Protein AF-A0A1Z9ATT9-F1 (afdb_monomer_lite)

Secondary structure (DSSP, 8-state):
--TTS-EEEETTEEEEHHHHHHHHHHHHHHHHHHHHHHHHHHHHHHHHHHHHHHHHHHHHHHHHHHHHHHHHHHHHHHHHHHHHHHHHHHHHHHHHHHHHHHHHHHHHHHHHHHHHHHHHHHHHHHHHHHHHHHHHHHHHHHHHHHHHHHHHHHHHHHHHHHHHHHHHHHT-TT---

Radius of gyration: 71.5 Å; chains: 1; bounding box: 122×56×198 Å

Foldseek 3Di:
DDQQPDWDDDPRDTDRSVVVVVCVVVVVVVVVCVVVVVVVVVVVVVVVVVVVVVVVVVVVVVVVVVVVVVVVVVVVVVVVVVVVVVVVVCVVVVVVVVVVVVVVVVVVVVVVVVVVVVVVVVVVVVVVVVVVVVVVVVVVVVVVVVVVVVVVVVVVVVVVVVVVVVVVQVPPPVHDD

Sequence (177 aa):
MALEDVEVNVGGTSIKGVWIAIVLTFGSTIGGGIWAASQFFAQLTEQSEAVIAATAQAEALATRFDDLRDINAQRLQAMDVKLSNMEQAMTAADVENLQGKLAELGANLVSIMDAQQELLDIRDRI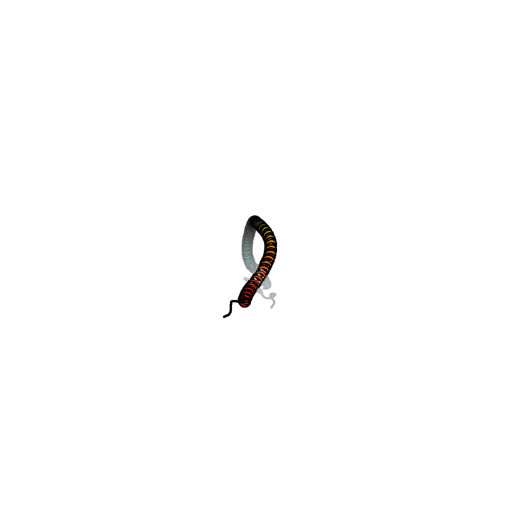ALVEKTSSETELRVSGKLDSLNTLDDRFKRFERDMDDLWMAIDATNPLGGN

Structure (mmCIF, N/CA/C/O backbone):
data_AF-A0A1Z9ATT9-F1
#
_entry.id   AF-A0A1Z9ATT9-F1
#
loop_
_atom_site.group_PDB
_atom_site.id
_atom_site.type_symbol
_atom_site.label_atom_id
_atom_site.label_alt_id
_atom_site.label_comp_id
_atom_site.label_asym_id
_atom_site.label_entity_id
_atom_site.label_seq_id
_atom_site.pdbx_PDB_ins_code
_atom_site.Cartn_x
_atom_site.Cartn_y
_atom_site.Cartn_z
_atom_site.occupancy
_atom_site.B_iso_or_equiv
_atom_site.auth_seq_id
_atom_site.auth_comp_id
_atom_site.auth_asym_id
_atom_site.auth_atom_id
_atom_site.pdbx_PDB_model_num
ATOM 1 N N . MET A 1 1 ? -36.364 -48.434 103.621 1.00 50.47 1 MET A N 1
ATOM 2 C CA . MET A 1 1 ? -37.059 -47.555 104.583 1.00 50.47 1 MET A CA 1
ATOM 3 C C . MET A 1 1 ? -37.937 -46.625 103.773 1.00 50.47 1 MET A C 1
ATOM 5 O O . MET A 1 1 ? -37.405 -45.857 102.981 1.00 50.47 1 MET A O 1
ATOM 9 N N . ALA A 1 2 ? -39.254 -46.805 103.840 1.00 53.38 2 ALA A N 1
ATOM 10 C CA . ALA A 1 2 ? -40.191 -45.967 103.103 1.00 53.38 2 ALA A CA 1
ATOM 11 C C . ALA A 1 2 ? -40.294 -44.593 103.786 1.00 53.38 2 ALA A C 1
ATOM 13 O O . ALA A 1 2 ? -40.288 -44.514 105.011 1.00 53.38 2 ALA A O 1
ATOM 14 N N . LEU A 1 3 ? -40.407 -43.523 102.995 1.00 52.03 3 LEU A N 1
ATOM 15 C CA . LEU A 1 3 ? -40.591 -42.128 103.444 1.00 52.03 3 LEU A CA 1
ATOM 16 C C . LEU A 1 3 ? -41.851 -41.907 104.306 1.00 52.03 3 LEU A C 1
ATOM 18 O O . LEU A 1 3 ? -42.055 -40.816 104.836 1.00 52.03 3 LEU A O 1
ATOM 22 N N . GLU A 1 4 ? -42.698 -42.929 104.421 1.00 57.88 4 GLU A N 1
ATOM 23 C CA . GLU A 1 4 ? -43.928 -42.933 105.207 1.00 57.88 4 GLU A CA 1
ATOM 24 C C . GLU A 1 4 ? -43.679 -42.944 106.724 1.00 57.88 4 GLU A C 1
ATOM 26 O O . GLU A 1 4 ? -44.481 -42.376 107.458 1.00 57.88 4 GLU A O 1
ATOM 31 N N . ASP A 1 5 ? -42.548 -43.500 107.175 1.00 56.88 5 ASP A N 1
ATOM 32 C CA . ASP A 1 5 ? -42.247 -43.716 108.604 1.00 56.88 5 ASP A CA 1
ATOM 33 C C . ASP A 1 5 ? -41.275 -42.674 109.197 1.00 56.88 5 ASP A C 1
ATOM 35 O O . ASP A 1 5 ? -40.866 -42.748 110.353 1.00 56.88 5 ASP A O 1
ATOM 39 N N . VAL A 1 6 ? -40.868 -41.684 108.395 1.00 65.19 6 VAL A N 1
ATOM 40 C CA . VAL A 1 6 ? -40.023 -40.574 108.854 1.00 65.19 6 VAL A CA 1
ATOM 41 C C . VAL A 1 6 ? -40.938 -39.478 109.392 1.00 65.19 6 VAL A C 1
ATOM 43 O O . VAL A 1 6 ? -41.440 -38.660 108.630 1.00 65.19 6 VAL A O 1
ATOM 46 N N . GLU A 1 7 ? -41.188 -39.461 110.697 1.00 61.44 7 GLU A N 1
ATOM 47 C CA . GLU A 1 7 ? -41.921 -38.382 111.369 1.00 61.44 7 GLU A CA 1
ATOM 48 C C . GLU A 1 7 ? -40.932 -37.375 111.968 1.00 61.44 7 GLU A C 1
ATOM 50 O O . GLU A 1 7 ? -40.090 -37.725 112.796 1.00 61.44 7 GLU A O 1
ATOM 55 N N . VAL A 1 8 ? -41.015 -36.111 111.549 1.00 64.94 8 VAL A N 1
ATOM 56 C CA . VAL A 1 8 ? -40.193 -35.029 112.108 1.00 64.94 8 VAL A CA 1
ATOM 57 C C . VAL A 1 8 ? -41.093 -34.162 112.981 1.00 64.94 8 VAL A C 1
ATOM 59 O O . VAL A 1 8 ? -42.074 -33.592 112.505 1.00 64.94 8 VAL A O 1
ATOM 62 N N . ASN A 1 9 ? -40.784 -34.086 114.276 1.00 61.06 9 ASN A N 1
ATOM 63 C CA . ASN A 1 9 ? -41.532 -33.275 115.234 1.00 61.06 9 ASN A CA 1
ATOM 64 C C . ASN A 1 9 ? -40.863 -31.906 115.375 1.00 61.06 9 ASN A C 1
ATOM 66 O O . ASN A 1 9 ? -39.733 -31.808 115.856 1.00 61.06 9 ASN A O 1
ATOM 70 N N . VAL A 1 10 ? -41.557 -30.853 114.949 1.00 60.62 10 VAL A N 1
ATOM 71 C CA . VAL A 1 10 ? -41.089 -29.471 115.085 1.00 60.62 10 VAL A CA 1
ATOM 72 C C . VAL A 1 10 ? -42.139 -28.705 115.877 1.00 60.62 10 VAL A C 1
ATOM 74 O O . VAL A 1 10 ? -43.284 -28.571 115.447 1.00 60.62 10 VAL A O 1
ATOM 77 N N . GLY A 1 11 ? -41.761 -28.235 117.068 1.00 60.78 11 GLY A N 1
ATOM 78 C CA . GLY A 1 11 ? -42.608 -27.356 117.879 1.00 60.78 11 GLY A CA 1
ATOM 79 C C . GLY A 1 11 ? -43.932 -27.964 118.362 1.00 60.78 11 GLY A C 1
ATOM 80 O O . GLY A 1 11 ? -44.882 -27.217 118.562 1.00 60.78 11 GLY A O 1
ATOM 81 N N . GLY A 1 12 ? -44.017 -29.287 118.551 1.00 63.16 12 GLY A N 1
ATOM 82 C CA . GLY A 1 12 ? -45.214 -29.946 119.096 1.00 63.16 12 GLY A CA 1
ATOM 83 C C . GLY A 1 12 ? -46.214 -30.455 118.051 1.00 63.16 12 GLY A C 1
ATOM 84 O O . GLY A 1 12 ? -47.260 -30.978 118.426 1.00 63.16 12 GLY A O 1
ATOM 85 N N . THR A 1 13 ? -45.885 -30.365 116.762 1.00 59.03 13 THR A N 1
ATOM 86 C CA . THR A 1 13 ? -46.666 -30.939 115.652 1.00 59.03 13 THR A CA 1
ATOM 87 C C . THR A 1 13 ? -45.808 -31.943 114.882 1.00 59.03 13 THR A C 1
ATOM 89 O O . THR A 1 13 ? -44.716 -31.598 114.425 1.00 59.03 13 THR A O 1
ATOM 92 N N . SER A 1 14 ? -46.280 -33.188 114.745 1.00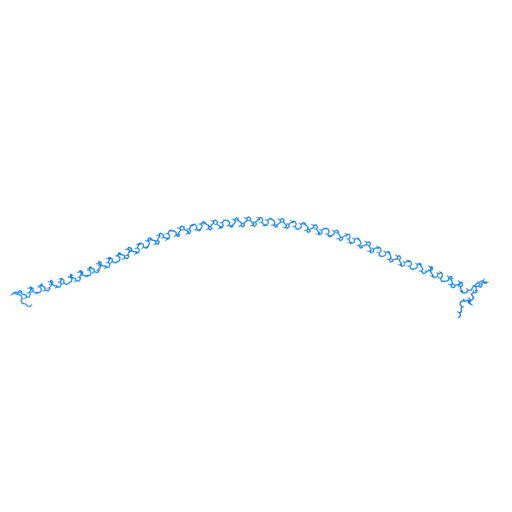 61.06 14 SER A N 1
ATOM 93 C CA . SER A 1 14 ? -45.590 -34.224 113.969 1.00 61.06 14 SER A CA 1
ATOM 94 C C . SER A 1 14 ? -45.950 -34.110 112.486 1.00 61.06 14 SER A C 1
ATOM 96 O O . SER A 1 14 ? -47.118 -34.156 112.099 1.00 61.06 14 SER A O 1
ATOM 98 N N . ILE A 1 15 ? -44.940 -33.906 111.638 1.00 69.00 15 ILE A N 1
ATOM 99 C CA . ILE A 1 15 ? -45.114 -33.796 110.187 1.00 69.00 15 ILE A CA 1
ATOM 100 C C . ILE A 1 15 ? -44.521 -35.051 109.548 1.00 69.00 15 ILE A C 1
ATOM 102 O O . ILE A 1 15 ? -43.346 -35.369 109.743 1.00 69.00 15 ILE A O 1
ATOM 106 N N . LYS A 1 16 ? -45.338 -35.766 108.764 1.00 78.12 16 LYS A N 1
ATOM 107 C CA . LYS A 1 16 ? -44.887 -36.947 108.015 1.00 78.12 16 LYS A CA 1
ATOM 108 C C . LYS A 1 16 ? -43.898 -36.538 106.918 1.00 78.12 16 LYS A C 1
ATOM 110 O O . LYS A 1 16 ? -44.143 -35.579 106.186 1.00 78.12 16 LYS A O 1
ATOM 115 N N . GLY A 1 17 ? -42.826 -37.302 106.743 1.00 70.62 17 GLY A N 1
ATOM 116 C CA . GLY A 1 17 ? -41.725 -37.030 105.813 1.00 70.62 17 GLY A CA 1
ATOM 117 C C . GLY A 1 17 ? -42.154 -36.921 104.350 1.00 70.62 17 GLY A C 1
ATOM 118 O O . GLY A 1 17 ? -41.554 -36.160 103.594 1.00 70.62 17 GLY A O 1
ATOM 119 N N . VAL A 1 18 ? -43.256 -37.577 103.971 1.00 73.19 18 VAL A N 1
ATOM 120 C CA . VAL A 1 18 ? -43.905 -37.419 102.658 1.00 73.19 18 VAL A CA 1
ATOM 121 C C . VAL A 1 18 ? -44.293 -35.959 102.384 1.00 73.19 18 VAL A C 1
ATOM 123 O O . VAL A 1 18 ? -44.073 -35.472 101.279 1.00 73.19 18 VAL A O 1
ATOM 126 N N . TRP A 1 19 ? -44.800 -35.223 103.378 1.00 69.25 19 TRP A N 1
ATOM 127 C CA . TRP A 1 19 ? -45.185 -33.817 103.205 1.00 69.25 19 TRP A CA 1
ATOM 128 C C . TRP A 1 19 ? -43.979 -32.898 103.025 1.00 69.25 19 TRP A C 1
ATOM 130 O O . TRP A 1 19 ? -44.007 -32.006 102.180 1.00 69.25 19 TRP A O 1
ATOM 140 N N . ILE A 1 20 ? -42.897 -33.145 103.764 1.00 71.06 20 ILE A N 1
ATOM 141 C CA . ILE A 1 20 ? -41.642 -32.401 103.608 1.00 71.06 20 ILE A CA 1
ATOM 142 C C . ILE A 1 20 ? -41.044 -32.683 102.233 1.00 71.06 20 ILE A C 1
ATOM 144 O O . ILE A 1 20 ? -40.638 -31.748 101.555 1.00 71.06 20 ILE A O 1
ATOM 148 N N . ALA A 1 21 ? -41.047 -33.942 101.787 1.00 66.88 21 ALA A N 1
ATOM 149 C CA . ALA A 1 21 ? -40.573 -34.310 100.460 1.00 66.88 21 ALA A CA 1
ATOM 150 C C . ALA A 1 21 ? -41.381 -33.600 99.370 1.00 66.88 21 ALA A C 1
ATOM 152 O O . ALA A 1 21 ? -40.789 -32.976 98.497 1.00 66.88 21 ALA A O 1
ATOM 153 N N . ILE A 1 22 ? -42.714 -33.604 99.451 1.00 67.94 22 ILE A N 1
ATOM 154 C CA . ILE A 1 22 ? -43.585 -32.892 98.506 1.00 67.94 22 ILE A CA 1
ATOM 155 C C . ILE A 1 22 ? -43.229 -31.401 98.465 1.00 67.94 22 ILE A C 1
ATOM 157 O O . ILE A 1 22 ? -42.929 -30.872 97.397 1.00 67.94 22 ILE A O 1
ATOM 161 N N . VAL A 1 23 ? -43.179 -30.731 99.618 1.00 72.44 23 VAL A N 1
ATOM 162 C CA . VAL A 1 23 ? -42.861 -29.296 99.696 1.00 72.44 23 VAL A CA 1
ATOM 163 C C . VAL A 1 23 ? -41.440 -28.998 99.225 1.00 72.44 23 VAL A C 1
ATOM 165 O O . VAL A 1 23 ? -41.228 -27.999 98.549 1.00 72.44 23 VAL A O 1
ATOM 168 N N . LEU A 1 24 ? -40.467 -29.858 99.517 1.00 70.94 24 LEU A N 1
ATOM 169 C CA . LEU A 1 24 ? -39.083 -29.695 99.077 1.00 70.94 24 LEU A CA 1
ATOM 170 C C . LEU A 1 24 ? -38.947 -29.921 97.564 1.00 70.94 24 LEU A C 1
ATOM 172 O O . LEU A 1 24 ? -38.184 -29.214 96.914 1.00 70.94 24 LEU A O 1
ATOM 176 N N . THR A 1 25 ? -39.717 -30.845 96.981 1.00 65.31 25 THR A N 1
ATOM 177 C CA . THR A 1 25 ? -39.751 -31.087 95.525 1.00 65.31 25 THR A CA 1
ATOM 178 C C . THR A 1 25 ? -40.416 -29.913 94.798 1.00 65.31 25 THR A C 1
ATOM 180 O O . THR A 1 25 ? -39.872 -29.390 93.827 1.00 65.31 25 THR A O 1
ATOM 183 N N . PHE A 1 26 ? -41.544 -29.409 95.310 1.00 60.16 26 PHE A N 1
ATOM 184 C CA . PHE A 1 26 ? -42.181 -28.198 94.778 1.00 60.16 26 PHE A CA 1
ATOM 185 C C . PHE A 1 26 ? -41.314 -26.945 94.989 1.00 60.16 26 PHE A C 1
ATOM 187 O O . PHE A 1 26 ? -41.147 -26.145 94.070 1.00 60.16 26 PHE A O 1
ATOM 194 N N . GLY A 1 27 ? -40.687 -26.801 96.156 1.00 61.78 27 GLY A N 1
ATOM 195 C CA . GLY A 1 27 ? -39.810 -25.680 96.498 1.00 61.78 27 GLY A CA 1
ATOM 196 C C . GLY A 1 27 ? -38.515 -25.655 95.685 1.00 61.78 27 GLY A C 1
ATOM 197 O O . GLY A 1 27 ? -38.092 -24.590 95.242 1.00 61.78 27 GLY A O 1
ATOM 198 N N . SER A 1 28 ? -37.915 -26.817 95.410 1.00 63.59 28 SER A N 1
ATOM 199 C CA . SER A 1 28 ? -36.735 -26.939 94.538 1.00 63.59 28 SER A CA 1
ATOM 200 C C . SER A 1 28 ? -37.058 -26.694 93.064 1.00 63.59 28 SER A C 1
ATOM 202 O O . SER A 1 28 ? -36.229 -26.127 92.357 1.00 63.59 28 SER A O 1
ATOM 204 N N . THR A 1 29 ? -38.274 -27.016 92.611 1.00 61.28 29 THR A N 1
ATOM 205 C CA . THR A 1 29 ? -38.734 -26.674 91.254 1.00 61.28 29 THR A CA 1
ATOM 206 C C . THR A 1 29 ? -38.891 -25.157 91.085 1.00 61.28 29 THR A C 1
ATOM 208 O O . THR A 1 29 ? -38.461 -24.598 90.077 1.00 61.28 29 THR A O 1
ATOM 211 N N . ILE A 1 30 ? -39.430 -24.464 92.097 1.00 56.22 30 ILE A N 1
ATOM 212 C CA . ILE A 1 30 ? -39.543 -22.994 92.104 1.00 56.22 30 ILE A CA 1
ATOM 213 C C . ILE A 1 30 ? -38.155 -22.338 92.216 1.00 56.22 30 ILE A C 1
ATOM 215 O O . ILE A 1 30 ? -37.866 -21.392 91.487 1.00 56.22 30 ILE A O 1
ATOM 219 N N . GLY A 1 31 ? -37.265 -22.869 93.063 1.00 56.25 31 GLY A N 1
ATOM 220 C CA . GLY A 1 31 ? -35.887 -22.380 93.201 1.00 56.25 31 GLY A CA 1
ATOM 221 C C . GLY A 1 31 ? -35.023 -22.595 91.950 1.00 56.25 31 GLY A C 1
ATOM 222 O O . GLY A 1 31 ? -34.245 -21.717 91.583 1.00 56.25 31 GLY A O 1
ATOM 223 N N . GLY A 1 32 ? -35.193 -23.723 91.253 1.00 54.59 32 GLY A N 1
ATOM 224 C CA . GLY A 1 32 ? -34.497 -24.033 89.998 1.00 54.59 32 GLY A CA 1
ATOM 225 C C . GLY A 1 32 ? -35.007 -23.233 88.795 1.00 54.59 32 GLY A C 1
ATOM 226 O O . GLY A 1 32 ? -34.223 -22.885 87.912 1.00 54.59 32 GLY A O 1
ATOM 227 N N . GLY A 1 33 ? -36.296 -22.871 88.783 1.00 55.56 33 GLY A N 1
ATOM 228 C CA . GLY A 1 33 ? -36.907 -22.061 87.726 1.00 55.56 33 GLY A CA 1
ATOM 229 C C . GLY A 1 33 ? -36.343 -20.641 87.624 1.00 55.56 33 GLY A C 1
ATOM 230 O O . GLY A 1 33 ? -36.231 -20.119 86.521 1.00 55.56 33 GLY A O 1
ATOM 231 N N . ILE A 1 34 ? -35.917 -20.034 88.740 1.00 54.53 34 ILE A N 1
ATOM 232 C CA . ILE A 1 34 ? -35.364 -18.666 88.762 1.00 54.53 34 ILE A CA 1
ATOM 233 C C . ILE A 1 34 ? -33.960 -18.619 88.131 1.00 54.53 34 ILE A C 1
ATOM 235 O O . ILE A 1 34 ? -33.660 -17.695 87.378 1.00 54.53 34 ILE A O 1
ATOM 239 N N . TRP A 1 35 ? -33.121 -19.633 88.376 1.00 55.84 35 TRP A N 1
ATOM 240 C CA . TRP A 1 35 ? -31.763 -19.708 87.815 1.00 55.84 35 TRP A CA 1
ATOM 241 C C . TRP A 1 35 ? -31.751 -20.156 86.345 1.00 55.84 35 TRP A C 1
ATOM 243 O O . TRP A 1 35 ? -31.031 -19.596 85.519 1.00 55.84 35 TRP A O 1
ATOM 253 N N . ALA A 1 36 ? -32.599 -21.125 85.986 1.00 59.78 36 ALA A N 1
ATOM 254 C CA . ALA A 1 36 ? -32.757 -21.542 84.595 1.00 59.78 36 ALA A CA 1
ATOM 255 C C . ALA A 1 36 ? -33.361 -20.422 83.732 1.00 59.78 36 ALA A C 1
ATOM 257 O O . ALA A 1 36 ? -32.914 -20.208 82.606 1.00 59.78 36 ALA A O 1
ATOM 258 N N . ALA A 1 37 ? -34.319 -19.657 84.270 1.00 56.50 37 ALA A N 1
ATOM 259 C CA . ALA A 1 37 ? -34.855 -18.485 83.590 1.00 56.50 37 ALA A CA 1
ATOM 260 C C . ALA A 1 37 ? -33.785 -17.400 83.406 1.00 56.50 37 ALA A C 1
ATOM 262 O O . ALA A 1 37 ? -33.658 -16.878 82.303 1.00 56.50 37 ALA A O 1
ATOM 263 N N . SER A 1 38 ? -32.972 -17.086 84.425 1.00 60.28 38 SER A N 1
ATOM 264 C CA . SER A 1 38 ? -31.944 -16.042 84.295 1.00 60.28 38 SER A CA 1
ATOM 265 C C . SER A 1 38 ? -30.877 -16.389 83.256 1.00 60.28 38 SER A C 1
ATOM 267 O O . SER A 1 38 ? -30.457 -15.511 82.508 1.00 60.28 38 SER A O 1
ATOM 269 N N . GLN A 1 39 ? -30.487 -17.663 83.149 1.00 62.03 39 GLN A N 1
ATOM 270 C CA . GLN A 1 39 ? -29.553 -18.119 82.117 1.00 62.03 39 GLN A CA 1
ATOM 271 C C . GLN A 1 39 ? -30.172 -18.077 80.713 1.00 62.03 39 GLN A C 1
ATOM 273 O O . GLN A 1 39 ? -29.513 -17.671 79.758 1.00 62.03 39 GLN A O 1
ATOM 278 N N . PHE A 1 40 ? -31.451 -18.437 80.585 1.00 58.06 40 PHE A N 1
ATOM 279 C CA . PHE A 1 40 ? -32.175 -18.357 79.316 1.00 58.06 40 PHE A CA 1
ATOM 280 C C . PHE A 1 40 ? -32.345 -16.904 78.848 1.00 58.06 40 PHE A C 1
ATOM 282 O O . PHE A 1 40 ? -32.160 -16.610 77.671 1.00 58.06 40 PHE A O 1
ATOM 289 N N . PHE A 1 41 ? -32.619 -15.973 79.768 1.00 61.41 41 PHE A N 1
ATOM 290 C CA . PHE A 1 41 ? -32.679 -14.540 79.471 1.00 61.41 41 PHE A CA 1
ATOM 291 C C . PHE A 1 41 ? -31.309 -13.952 79.128 1.00 61.41 41 PHE A C 1
ATOM 293 O O . PHE A 1 41 ? -31.224 -13.152 78.200 1.00 61.41 41 PHE A O 1
ATOM 300 N N . ALA A 1 42 ? -30.238 -14.355 79.816 1.00 67.25 42 ALA A N 1
ATOM 301 C CA . ALA A 1 42 ? -28.882 -13.914 79.493 1.00 67.25 42 ALA A CA 1
ATOM 302 C C . ALA A 1 42 ? -28.479 -14.348 78.074 1.00 67.25 42 ALA A C 1
ATOM 304 O O . ALA A 1 42 ? -28.031 -13.522 77.282 1.00 67.25 42 ALA A O 1
ATOM 305 N N . GLN A 1 43 ? -28.747 -15.607 77.717 1.00 68.25 43 GLN A N 1
ATOM 306 C CA . GLN A 1 43 ? -28.451 -16.141 76.388 1.00 68.25 43 GLN A CA 1
ATOM 307 C C . GLN A 1 43 ? -29.350 -15.545 75.293 1.00 68.25 43 GLN A C 1
ATOM 309 O O . GLN A 1 43 ? -28.874 -15.278 74.192 1.00 68.25 43 GLN A O 1
ATOM 314 N N . LEU A 1 44 ? -30.629 -15.283 75.587 1.00 61.91 44 LEU A N 1
ATOM 315 C CA . LEU A 1 44 ? -31.521 -14.558 74.675 1.00 61.91 44 LEU A CA 1
ATOM 316 C C . LEU A 1 44 ? -31.068 -13.116 74.450 1.00 61.91 44 LEU A C 1
ATOM 318 O O . LEU A 1 44 ? -31.146 -12.629 73.327 1.00 61.91 44 LEU A O 1
ATOM 322 N N . THR A 1 45 ? -30.594 -12.435 75.494 1.00 68.06 45 THR A N 1
ATOM 323 C CA . THR A 1 45 ? -30.123 -11.048 75.389 1.00 68.06 45 THR A CA 1
ATOM 324 C C . THR A 1 45 ? -28.865 -10.986 74.524 1.00 68.06 45 THR A C 1
ATOM 326 O O . THR A 1 45 ? -28.832 -10.228 73.557 1.00 68.06 45 THR A O 1
ATOM 329 N N . GLU A 1 46 ? -27.893 -11.864 74.782 1.00 72.31 46 GLU A N 1
ATOM 330 C CA . GLU A 1 46 ? -26.652 -11.969 74.004 1.00 72.31 46 GLU A CA 1
ATOM 331 C C . GLU A 1 46 ? -26.912 -12.352 72.536 1.00 72.31 46 GLU A C 1
ATOM 333 O O . GLU A 1 46 ? -26.361 -11.741 71.621 1.00 72.31 46 GLU A O 1
ATOM 338 N N . GLN A 1 47 ? -27.814 -13.306 72.273 1.00 69.62 47 GLN A N 1
ATOM 339 C CA . GLN A 1 47 ? -28.208 -13.644 70.901 1.00 69.62 47 GLN A CA 1
ATOM 340 C C . GLN A 1 47 ? -28.978 -12.517 70.215 1.00 69.62 47 GLN A C 1
ATOM 342 O O . GLN A 1 47 ? -28.775 -12.292 69.025 1.00 69.62 47 GLN A O 1
ATOM 347 N N . SER A 1 48 ? -29.843 -11.795 70.930 1.00 64.75 48 SER A N 1
ATOM 348 C CA . SER A 1 48 ? -30.572 -10.662 70.354 1.00 64.75 48 SER A CA 1
ATOM 349 C C . SER A 1 48 ? -29.623 -9.538 69.938 1.00 64.75 48 SER A C 1
ATOM 351 O O . SER A 1 48 ? -29.762 -8.994 68.846 1.00 64.75 48 SER A O 1
ATOM 353 N N . GLU A 1 49 ? -28.601 -9.258 70.746 1.00 74.62 49 GLU A N 1
ATOM 354 C CA . GLU A 1 49 ? -27.569 -8.269 70.444 1.00 74.62 49 GLU A CA 1
ATOM 355 C C . GLU A 1 49 ? -26.686 -8.721 69.272 1.00 74.62 49 GLU A C 1
ATOM 357 O O . GLU A 1 49 ? -26.432 -7.940 68.353 1.00 74.62 49 GLU A O 1
ATOM 362 N N . ALA A 1 50 ? -26.308 -10.003 69.228 1.00 71.12 50 ALA A N 1
ATOM 363 C CA . ALA A 1 50 ? -25.570 -10.580 68.105 1.00 71.12 50 ALA A CA 1
ATOM 364 C C . ALA A 1 50 ? -26.371 -10.550 66.791 1.00 71.12 50 ALA A C 1
ATOM 366 O O . ALA A 1 50 ? -25.807 -10.256 65.736 1.00 71.12 50 ALA A O 1
ATOM 367 N N . VAL A 1 51 ? -27.682 -10.810 66.840 1.00 73.94 51 VAL A N 1
ATOM 368 C CA . VAL A 1 51 ? -28.574 -10.709 65.675 1.00 73.94 51 VAL A CA 1
ATOM 369 C C . VAL A 1 51 ? -28.685 -9.261 65.212 1.00 73.94 51 VAL A C 1
ATOM 371 O O . VAL A 1 51 ? -28.519 -9.018 64.022 1.00 73.94 51 VAL A O 1
ATOM 374 N N . ILE A 1 52 ? -28.875 -8.302 66.127 1.00 73.88 52 ILE A N 1
ATOM 375 C CA . ILE A 1 52 ? -28.922 -6.866 65.807 1.00 73.88 52 ILE A CA 1
ATOM 376 C C . ILE A 1 52 ? -27.614 -6.417 65.137 1.00 73.88 52 ILE A C 1
ATOM 378 O O . ILE A 1 52 ? -27.650 -5.778 64.080 1.00 73.88 52 ILE A O 1
ATOM 382 N N . ALA A 1 53 ? -26.463 -6.805 65.692 1.00 74.12 53 ALA A N 1
ATOM 383 C CA . ALA A 1 53 ? -25.149 -6.504 65.130 1.00 74.12 53 ALA A CA 1
ATOM 384 C C . ALA A 1 53 ? -24.943 -7.145 63.745 1.00 74.12 53 ALA A C 1
ATOM 386 O O . ALA A 1 53 ? -24.414 -6.497 62.839 1.00 74.12 53 ALA A O 1
ATOM 387 N N . ALA A 1 54 ? -25.400 -8.384 63.548 1.00 69.94 54 ALA A N 1
ATOM 388 C CA . ALA A 1 54 ? -25.346 -9.063 62.257 1.00 69.94 54 ALA A CA 1
ATOM 389 C C . ALA A 1 54 ? -26.244 -8.390 61.205 1.00 69.94 54 ALA A C 1
ATOM 391 O O . ALA A 1 54 ? -25.810 -8.216 60.067 1.00 69.94 54 ALA A O 1
ATOM 392 N N . THR A 1 55 ? -27.455 -7.945 61.568 1.00 75.12 55 THR A N 1
ATOM 393 C CA . THR A 1 55 ? -28.320 -7.168 60.661 1.00 75.12 55 THR A CA 1
ATOM 394 C C . THR A 1 55 ? -27.697 -5.831 60.273 1.00 75.12 55 THR A C 1
ATOM 396 O O . THR A 1 55 ? -27.712 -5.489 59.094 1.00 75.12 55 THR A O 1
ATOM 399 N N . ALA A 1 56 ? -27.070 -5.118 61.215 1.00 77.69 56 ALA A N 1
ATOM 400 C CA . ALA A 1 56 ? -26.382 -3.861 60.915 1.00 77.69 56 ALA A CA 1
ATOM 401 C C . ALA A 1 56 ? -25.187 -4.065 59.963 1.00 77.69 56 ALA A C 1
ATOM 403 O O . ALA A 1 56 ? -24.959 -3.270 59.051 1.00 77.69 56 ALA A O 1
ATOM 404 N N . GLN A 1 57 ? -24.430 -5.155 60.132 1.00 78.88 57 GLN A N 1
ATOM 405 C CA . GLN A 1 57 ? -23.345 -5.515 59.213 1.00 78.88 57 GLN A CA 1
ATOM 406 C C . GLN A 1 57 ? -23.861 -5.944 57.833 1.00 78.88 57 GLN A C 1
ATOM 408 O O . GLN A 1 57 ? -23.240 -5.606 56.826 1.00 78.88 57 GLN A O 1
ATOM 413 N N . ALA A 1 58 ? -24.989 -6.657 57.769 1.00 73.44 58 ALA A N 1
ATOM 414 C CA . ALA A 1 58 ? -25.615 -7.062 56.513 1.00 73.44 58 ALA A CA 1
ATOM 415 C C . ALA A 1 58 ? -26.128 -5.855 55.713 1.00 73.44 58 ALA A C 1
ATOM 417 O O . ALA A 1 58 ? -25.924 -5.796 54.502 1.00 73.44 58 ALA A O 1
ATOM 418 N N . GLU A 1 59 ? -26.723 -4.869 56.384 1.00 80.25 59 GLU A N 1
ATOM 419 C CA . GLU A 1 59 ? -27.166 -3.617 55.765 1.00 80.25 59 GLU A CA 1
ATOM 420 C C . GLU A 1 59 ? -25.972 -2.806 55.240 1.00 80.25 59 GLU A C 1
ATOM 422 O O . GLU A 1 59 ? -25.953 -2.409 54.076 1.00 80.25 59 GLU A O 1
ATOM 427 N N . ALA A 1 60 ? -24.902 -2.680 56.033 1.00 82.31 60 ALA A N 1
ATOM 428 C CA . ALA A 1 60 ? -23.664 -2.040 55.588 1.00 82.31 60 ALA A CA 1
ATOM 429 C C . ALA A 1 60 ? -23.006 -2.765 54.397 1.00 82.31 60 ALA A C 1
ATOM 431 O O . ALA A 1 60 ? -22.417 -2.123 53.523 1.00 82.31 60 ALA A O 1
ATOM 432 N N . LEU A 1 61 ? -23.083 -4.098 54.347 1.00 84.00 61 LEU A N 1
ATOM 433 C CA . LEU A 1 61 ? -22.572 -4.893 53.233 1.00 84.00 61 LEU A CA 1
ATOM 434 C C . LEU A 1 61 ? -23.424 -4.707 51.971 1.00 84.00 61 LEU A C 1
ATOM 436 O O . LEU A 1 61 ? -22.859 -4.575 50.888 1.00 84.00 61 LEU A O 1
ATOM 440 N N . ALA A 1 62 ? -24.751 -4.653 52.104 1.00 80.94 62 ALA A N 1
ATOM 441 C CA . ALA A 1 62 ? -25.667 -4.396 50.996 1.00 80.94 62 ALA A CA 1
ATOM 442 C C . ALA A 1 62 ? -25.391 -3.034 50.344 1.00 80.94 62 ALA A C 1
ATOM 444 O O . ALA A 1 62 ? -25.233 -2.973 49.126 1.00 80.94 62 ALA A O 1
ATOM 445 N N . THR A 1 63 ? -25.207 -1.979 51.144 1.00 86.44 63 THR A N 1
ATOM 446 C CA . THR A 1 63 ? -24.833 -0.648 50.640 1.00 86.44 63 THR A CA 1
ATOM 447 C C . THR A 1 63 ? -23.504 -0.679 49.885 1.00 86.44 63 THR A C 1
ATOM 449 O O . THR A 1 63 ? -23.400 -0.144 48.788 1.00 86.44 63 THR A O 1
ATOM 452 N N . ARG A 1 64 ? -22.487 -1.375 50.414 1.00 88.50 64 ARG A N 1
ATOM 453 C CA . ARG A 1 64 ? -21.190 -1.518 49.726 1.00 88.50 64 ARG A CA 1
ATOM 454 C C . ARG A 1 64 ? -21.297 -2.283 48.409 1.00 88.50 64 ARG A C 1
ATOM 456 O O . ARG A 1 64 ? -20.563 -1.978 47.473 1.00 88.50 64 ARG A O 1
ATOM 463 N N . PHE A 1 65 ? -22.154 -3.300 48.340 1.00 88.81 65 PHE A N 1
ATOM 464 C CA . PHE A 1 65 ? -22.406 -4.023 47.094 1.00 88.81 65 PHE A CA 1
ATOM 465 C C . PHE A 1 65 ? -23.057 -3.125 46.044 1.00 88.81 65 PHE A C 1
ATOM 467 O O . PHE A 1 65 ? -22.673 -3.209 44.878 1.00 88.81 65 PHE A O 1
ATOM 474 N N . ASP A 1 66 ? -23.994 -2.271 46.452 1.00 86.12 66 ASP A N 1
ATOM 475 C CA . ASP A 1 66 ? -24.654 -1.317 45.560 1.00 86.12 66 ASP A CA 1
ATOM 476 C C . ASP A 1 66 ? -23.658 -0.265 45.041 1.00 86.12 66 ASP A C 1
ATOM 478 O O . ASP A 1 66 ? -23.496 -0.114 43.831 1.00 86.12 66 ASP A O 1
ATOM 482 N N . ASP A 1 67 ? -22.845 0.318 45.930 1.00 89.56 67 ASP A N 1
ATOM 483 C CA . ASP A 1 67 ? -21.766 1.245 45.557 1.00 89.56 67 ASP A CA 1
ATOM 484 C C . ASP A 1 67 ? -20.774 0.612 44.565 1.00 89.56 67 ASP A C 1
ATOM 486 O O . ASP A 1 67 ? -20.389 1.215 43.561 1.00 89.56 67 ASP A O 1
ATOM 490 N N . LEU A 1 68 ? -20.342 -0.630 44.817 1.00 89.12 68 LEU A N 1
ATOM 491 C CA . LEU A 1 68 ? -19.431 -1.350 43.920 1.00 89.12 68 LEU A CA 1
ATOM 492 C C . LEU A 1 68 ? -20.071 -1.635 42.561 1.00 89.12 68 LEU A C 1
ATOM 494 O O . LEU A 1 68 ? -19.382 -1.590 41.536 1.00 89.12 68 LEU A O 1
ATOM 498 N N . ARG A 1 69 ? -21.369 -1.947 42.544 1.00 91.81 69 ARG A N 1
ATOM 499 C CA . ARG A 1 69 ? -22.127 -2.172 41.315 1.00 91.81 69 ARG A CA 1
ATOM 500 C C . ARG A 1 69 ? -22.185 -0.895 40.484 1.00 91.81 69 ARG A C 1
ATOM 502 O O . ARG A 1 69 ? -21.890 -0.953 39.291 1.00 91.81 69 ARG A O 1
ATOM 509 N N . ASP A 1 70 ? -22.470 0.238 41.110 1.00 91.81 70 ASP A N 1
ATOM 510 C CA . ASP A 1 70 ? -22.550 1.536 40.443 1.00 91.81 70 ASP A CA 1
ATOM 511 C C . ASP A 1 70 ? -21.186 2.010 39.935 1.00 91.81 70 ASP A C 1
ATOM 513 O O . ASP A 1 70 ? -21.060 2.430 38.782 1.00 91.81 70 ASP A O 1
ATOM 517 N N . ILE A 1 71 ? -20.125 1.851 40.732 1.00 91.06 71 ILE A N 1
ATOM 518 C CA . ILE A 1 71 ? -18.749 2.150 40.305 1.00 91.06 71 ILE A CA 1
ATOM 519 C C . ILE A 1 71 ? -18.354 1.285 39.105 1.00 91.06 71 ILE A C 1
ATOM 521 O O . ILE A 1 71 ? -17.748 1.778 38.149 1.00 91.06 71 ILE A O 1
ATOM 525 N N . ASN A 1 72 ? -18.683 -0.008 39.128 1.00 91.12 72 ASN A N 1
ATOM 526 C CA . ASN A 1 72 ? -18.397 -0.890 38.002 1.00 91.12 72 ASN A CA 1
ATOM 527 C C . ASN A 1 72 ? -19.202 -0.499 36.758 1.00 91.12 72 ASN A C 1
ATOM 529 O O . ASN A 1 72 ? -18.624 -0.463 35.673 1.00 91.12 72 ASN A O 1
ATOM 533 N N . ALA A 1 73 ? -20.481 -0.139 36.897 1.00 91.44 73 ALA A N 1
ATOM 534 C CA . ALA A 1 73 ? -21.301 0.338 35.785 1.00 91.44 73 ALA A CA 1
ATOM 535 C C . ALA A 1 73 ? -20.708 1.602 35.136 1.00 91.44 73 ALA A C 1
ATOM 537 O O . ALA A 1 73 ? -20.567 1.660 33.914 1.00 91.44 73 ALA A O 1
ATOM 538 N N . GLN A 1 74 ? -20.259 2.567 35.943 1.00 91.69 74 GLN A N 1
ATOM 539 C CA . GLN A 1 74 ? -19.592 3.778 35.450 1.00 91.69 74 GLN A CA 1
ATOM 540 C C . GLN A 1 74 ? -18.272 3.467 34.731 1.00 91.69 74 GLN A C 1
ATOM 542 O O . GLN A 1 74 ? -17.986 4.040 33.679 1.00 91.69 74 GLN A O 1
ATOM 547 N N . ARG A 1 75 ? -17.464 2.535 35.255 1.00 92.62 75 ARG A N 1
ATOM 548 C CA . ARG A 1 75 ? -16.215 2.099 34.602 1.00 92.62 75 ARG A CA 1
ATOM 549 C C . ARG A 1 75 ? -16.468 1.424 33.259 1.00 92.62 75 ARG A C 1
ATOM 551 O O . ARG A 1 75 ? -15.738 1.696 32.309 1.00 92.62 75 ARG A O 1
ATOM 558 N N . LEU A 1 76 ? -17.480 0.561 33.179 1.00 92.12 76 LEU A N 1
ATOM 559 C CA . LEU A 1 76 ? -17.893 -0.086 31.933 1.00 92.12 76 LEU A CA 1
ATOM 560 C C . LEU A 1 76 ? -18.334 0.950 30.897 1.00 92.12 76 LEU A C 1
ATOM 562 O O . LEU A 1 76 ? -17.846 0.914 29.773 1.00 92.12 76 LEU A O 1
ATOM 566 N N . GLN A 1 77 ? -19.160 1.919 31.291 1.00 92.62 77 GLN A N 1
ATOM 567 C CA . GLN A 1 77 ? -19.588 3.000 30.403 1.00 92.62 77 GLN A CA 1
ATOM 568 C C . GLN A 1 77 ? -18.407 3.858 29.922 1.00 92.62 77 GLN A C 1
ATOM 570 O O . GLN A 1 77 ? -18.311 4.186 28.743 1.00 92.62 77 GLN A O 1
ATOM 575 N N . ALA A 1 78 ? -17.466 4.188 30.809 1.00 92.38 78 ALA A N 1
ATOM 576 C CA . ALA A 1 78 ? -16.268 4.937 30.439 1.00 92.38 78 ALA A CA 1
ATOM 577 C C . ALA A 1 78 ? -15.359 4.155 29.475 1.00 92.38 78 ALA A C 1
ATOM 579 O O . ALA A 1 78 ? -14.783 4.741 28.556 1.00 92.38 78 ALA A O 1
ATOM 580 N N . MET A 1 79 ? -15.229 2.837 29.661 1.00 88.56 79 MET A N 1
ATOM 581 C CA . MET A 1 79 ? -14.500 1.978 28.725 1.00 88.56 79 MET A CA 1
ATOM 582 C C . MET A 1 79 ? -15.191 1.890 27.370 1.00 88.56 79 MET A C 1
ATOM 584 O O . MET A 1 79 ? -14.493 1.958 26.366 1.00 88.56 79 MET A O 1
ATOM 588 N N . ASP A 1 80 ? -16.516 1.787 27.331 1.00 91.25 80 ASP A N 1
ATOM 589 C CA . ASP A 1 80 ? -17.293 1.745 26.090 1.00 91.25 80 ASP A CA 1
ATOM 590 C C . ASP A 1 80 ? -17.094 3.023 25.260 1.00 91.25 80 ASP A C 1
ATOM 592 O O . ASP A 1 80 ? -16.719 2.968 24.090 1.00 91.25 80 ASP A O 1
ATOM 596 N N . VAL A 1 81 ? -17.178 4.192 25.904 1.00 91.31 81 VAL A N 1
ATOM 597 C CA . VAL A 1 81 ? -16.879 5.484 25.263 1.00 91.31 81 VAL A CA 1
ATOM 598 C C . VAL A 1 81 ? -15.432 5.541 24.771 1.00 91.31 81 VAL A C 1
ATOM 600 O O . VAL A 1 81 ? -15.165 6.009 23.665 1.00 91.31 81 VAL A O 1
ATOM 603 N N . LYS A 1 82 ? -14.472 5.055 25.567 1.00 89.25 82 LYS A N 1
ATOM 604 C CA . LYS A 1 82 ? -13.061 5.028 25.164 1.00 89.25 82 LYS A CA 1
ATOM 605 C C . LYS A 1 82 ? -12.833 4.096 23.974 1.00 89.25 82 LYS A C 1
ATOM 607 O O . LYS A 1 82 ? -12.087 4.466 23.075 1.00 89.25 82 LYS A O 1
ATOM 612 N N . LEU A 1 83 ? -13.449 2.916 23.968 1.00 87.12 83 LEU A N 1
ATOM 613 C CA . LEU A 1 83 ? -13.378 1.953 22.871 1.00 87.12 83 LEU A CA 1
ATOM 614 C C . LEU A 1 83 ? -13.995 2.535 21.602 1.00 87.12 83 LEU A C 1
ATOM 616 O O . LEU A 1 83 ? -13.327 2.522 20.579 1.00 87.12 83 LEU A O 1
ATOM 620 N N . SER A 1 84 ? -15.175 3.150 21.691 1.00 88.12 84 SER A N 1
ATOM 621 C CA . SER A 1 84 ? -15.825 3.846 20.573 1.00 88.12 84 SER A CA 1
ATOM 622 C C . SER A 1 84 ? -14.951 4.967 19.998 1.00 88.12 84 SER A C 1
ATOM 624 O O . SER A 1 84 ? -14.721 5.028 18.792 1.00 88.12 84 SER A O 1
ATOM 626 N N . ASN A 1 85 ? -14.363 5.809 20.855 1.00 86.94 85 ASN A N 1
ATOM 627 C CA . ASN A 1 85 ? -13.445 6.864 20.417 1.00 86.94 85 ASN A CA 1
ATOM 628 C C . ASN A 1 85 ? -12.163 6.297 19.781 1.00 86.94 85 ASN A C 1
ATOM 630 O O . ASN A 1 85 ? -11.671 6.844 18.796 1.00 86.94 85 ASN A O 1
ATOM 634 N N . MET A 1 86 ? -11.609 5.208 20.328 1.00 76.00 86 MET A N 1
ATOM 635 C CA . MET A 1 86 ? -10.438 4.532 19.756 1.00 76.00 86 MET A CA 1
ATOM 636 C C . MET A 1 86 ? -10.765 3.852 18.424 1.00 76.00 86 MET A C 1
ATOM 638 O O . MET A 1 86 ? -9.950 3.917 17.512 1.00 76.00 86 MET A O 1
ATOM 642 N N . GLU A 1 87 ? -11.941 3.244 18.285 1.00 80.06 87 GLU A N 1
ATOM 643 C CA . GLU A 1 87 ? -12.413 2.621 17.049 1.00 80.06 87 GLU A CA 1
ATOM 644 C C . GLU A 1 87 ? -12.616 3.667 15.953 1.00 80.06 87 GLU A C 1
ATOM 646 O O . GLU A 1 87 ? -12.117 3.484 14.845 1.00 80.06 87 GLU A O 1
ATOM 651 N N . GLN A 1 88 ? -13.249 4.801 16.269 1.00 81.56 88 GLN A N 1
ATOM 652 C CA . GLN A 1 88 ? -13.396 5.932 15.345 1.00 81.56 88 GLN A CA 1
ATOM 653 C C . GLN A 1 88 ? -12.038 6.502 14.921 1.00 81.56 88 GLN A C 1
ATOM 655 O O . GLN A 1 88 ? -11.811 6.745 13.738 1.00 81.56 88 GLN A O 1
ATOM 660 N N . ALA A 1 89 ? -11.112 6.679 15.868 1.00 73.25 89 ALA A N 1
ATOM 661 C CA . ALA A 1 89 ? -9.772 7.173 15.570 1.00 73.25 89 ALA A CA 1
ATOM 662 C C . ALA A 1 89 ? -8.960 6.178 14.724 1.00 73.25 89 ALA A C 1
ATOM 664 O O . ALA A 1 89 ? -8.299 6.597 13.779 1.00 73.25 89 ALA A O 1
ATOM 665 N N . MET A 1 90 ? -9.022 4.874 15.023 1.00 74.88 90 MET A N 1
ATOM 666 C CA . MET A 1 90 ? -8.347 3.836 14.234 1.00 74.88 90 MET A CA 1
ATOM 667 C C . MET A 1 90 ? -8.943 3.705 12.835 1.00 74.88 90 MET A C 1
ATOM 669 O O . MET A 1 90 ? -8.193 3.681 11.870 1.00 74.88 90 MET A O 1
ATOM 673 N N . THR A 1 91 ? -10.266 3.640 12.698 1.00 77.81 91 THR A N 1
ATOM 674 C CA . THR A 1 91 ? -10.910 3.493 11.383 1.00 77.81 91 THR A CA 1
ATOM 675 C C . THR A 1 91 ? -10.682 4.709 10.494 1.00 77.81 91 THR A C 1
ATOM 677 O O . THR A 1 91 ? -10.352 4.536 9.324 1.00 77.81 91 THR A O 1
ATOM 680 N N . ALA A 1 92 ? -10.781 5.929 11.028 1.00 73.44 92 ALA A N 1
ATOM 681 C CA . ALA A 1 92 ? -10.486 7.133 10.257 1.00 73.44 92 ALA A CA 1
ATOM 682 C C . ALA A 1 92 ? -9.000 7.212 9.869 1.00 73.44 92 ALA A C 1
ATOM 684 O O . ALA A 1 92 ? -8.682 7.386 8.693 1.00 73.44 92 ALA A O 1
ATOM 685 N N . ALA A 1 93 ? -8.091 7.025 10.833 1.00 71.38 93 ALA A N 1
ATOM 686 C CA . ALA A 1 93 ? -6.657 7.145 10.586 1.00 71.38 93 ALA A CA 1
ATOM 687 C C . ALA A 1 93 ? -6.122 6.054 9.649 1.00 71.38 93 ALA A C 1
ATOM 689 O O . ALA A 1 93 ? -5.273 6.343 8.809 1.00 71.38 93 ALA A O 1
ATOM 690 N N . ASP A 1 94 ? -6.596 4.813 9.771 1.00 75.75 94 ASP A N 1
ATOM 691 C CA . ASP A 1 94 ? -6.108 3.703 8.952 1.00 75.75 94 ASP A CA 1
ATOM 692 C C . ASP A 1 94 ? -6.688 3.769 7.534 1.00 75.75 94 ASP A C 1
ATOM 694 O O . ASP A 1 94 ? -5.956 3.583 6.568 1.00 75.75 94 ASP A O 1
ATOM 698 N N . VAL A 1 95 ? -7.960 4.152 7.363 1.00 76.81 95 VAL A N 1
ATOM 699 C CA . VAL A 1 95 ? -8.548 4.330 6.024 1.00 76.81 95 VAL A CA 1
ATOM 700 C C . VAL A 1 95 ? -7.913 5.507 5.282 1.00 76.81 95 VAL A C 1
ATOM 702 O O . VAL A 1 95 ? -7.560 5.346 4.117 1.00 76.81 95 VAL A O 1
ATOM 705 N N . GLU A 1 96 ? -7.708 6.660 5.923 1.00 79.31 96 GLU A N 1
ATOM 706 C CA . GLU A 1 96 ? -7.070 7.824 5.285 1.00 79.31 96 GLU A CA 1
ATOM 707 C C . GLU A 1 96 ? -5.600 7.542 4.929 1.00 79.31 96 GLU A C 1
ATOM 709 O O . GLU A 1 96 ? -5.153 7.829 3.817 1.00 79.31 96 GLU A O 1
ATOM 714 N N . ASN A 1 97 ? -4.855 6.894 5.829 1.00 80.94 97 ASN A N 1
ATOM 715 C CA . ASN A 1 97 ? -3.464 6.509 5.592 1.00 80.94 97 ASN A CA 1
ATOM 716 C C . ASN A 1 97 ? -3.343 5.444 4.489 1.00 80.94 97 ASN A C 1
ATOM 718 O O . ASN A 1 97 ? -2.514 5.578 3.588 1.00 80.94 97 ASN A O 1
ATOM 722 N N . LEU A 1 98 ? -4.190 4.409 4.507 1.00 81.75 98 LEU A N 1
ATOM 723 C CA . LEU A 1 98 ? -4.221 3.389 3.458 1.00 81.75 98 LEU A CA 1
ATOM 724 C C . LEU A 1 98 ? -4.640 3.985 2.112 1.00 81.75 98 LEU A C 1
ATOM 726 O O . LEU A 1 98 ? -4.027 3.652 1.105 1.00 81.75 98 LEU A O 1
ATOM 730 N N . GLN A 1 99 ? -5.615 4.896 2.068 1.00 80.56 99 GLN A N 1
ATOM 731 C CA . GLN A 1 99 ? -6.001 5.591 0.836 1.00 80.56 99 GLN A CA 1
ATOM 732 C C . GLN A 1 99 ? -4.872 6.472 0.295 1.00 80.56 99 GLN A C 1
ATOM 734 O O . GLN A 1 99 ? -4.609 6.432 -0.904 1.00 80.56 99 GLN A O 1
ATOM 739 N N . GLY A 1 100 ? -4.160 7.202 1.158 1.00 84.38 100 GLY A N 1
ATOM 740 C CA . GLY A 1 100 ? -2.983 7.982 0.772 1.00 84.38 100 GLY A CA 1
ATOM 741 C C . GLY A 1 100 ? -1.868 7.104 0.201 1.00 84.38 100 GLY A C 1
ATOM 742 O O . GLY A 1 100 ? -1.384 7.361 -0.899 1.00 84.38 100 GLY A O 1
ATOM 743 N N . LYS A 1 101 ? -1.530 6.005 0.888 1.00 84.38 101 LYS A N 1
ATOM 744 C CA . LYS A 1 101 ? -0.539 5.025 0.412 1.00 84.38 101 LYS A CA 1
ATOM 745 C C . LYS A 1 101 ? -0.968 4.326 -0.875 1.00 84.38 101 LYS A C 1
ATOM 747 O O . LYS A 1 101 ? -0.121 4.048 -1.715 1.00 84.38 101 LYS A O 1
ATOM 752 N N . LEU A 1 102 ? -2.258 4.043 -1.056 1.00 80.00 102 LEU A N 1
ATOM 753 C CA . LEU A 1 102 ? -2.796 3.465 -2.291 1.00 80.00 102 LEU A CA 1
ATOM 754 C C . LEU A 1 102 ? -2.794 4.474 -3.443 1.00 80.00 102 LEU A C 1
ATOM 756 O O . LEU A 1 102 ? -2.512 4.087 -4.573 1.00 80.00 102 LEU A O 1
ATOM 760 N N . ALA A 1 103 ? -3.062 5.753 -3.177 1.00 86.00 103 ALA A N 1
ATOM 761 C CA . ALA A 1 103 ? -2.956 6.819 -4.169 1.00 86.00 103 ALA A CA 1
ATOM 762 C C . ALA A 1 103 ? -1.495 7.049 -4.588 1.00 86.00 103 ALA A C 1
ATOM 764 O O . ALA A 1 103 ? -1.209 7.155 -5.779 1.00 86.00 103 ALA A O 1
ATOM 765 N N . GLU A 1 104 ? -0.565 7.046 -3.631 1.00 85.12 104 GLU A N 1
ATOM 766 C CA . GLU A 1 104 ? 0.876 7.112 -3.889 1.00 85.12 104 GLU A CA 1
ATOM 767 C C . GLU A 1 104 ? 1.363 5.880 -4.663 1.00 85.12 104 GLU A C 1
ATOM 769 O O . GLU A 1 104 ? 2.067 6.011 -5.664 1.00 85.12 104 GLU A O 1
ATOM 774 N N . LEU A 1 105 ? 0.935 4.677 -4.264 1.00 79.81 105 LEU A N 1
ATOM 775 C CA . LEU A 1 105 ? 1.224 3.444 -4.993 1.00 79.81 105 LEU A CA 1
ATOM 776 C C . LEU A 1 105 ? 0.651 3.498 -6.414 1.00 79.81 105 LEU A C 1
ATOM 778 O O . LEU A 1 105 ? 1.345 3.129 -7.353 1.00 79.81 105 LEU A O 1
ATOM 782 N N . GLY A 1 106 ? -0.574 3.994 -6.591 1.00 88.00 106 GLY A N 1
ATOM 783 C CA . GLY A 1 106 ? -1.201 4.180 -7.899 1.00 88.00 106 GLY A CA 1
ATOM 784 C C . GLY A 1 106 ? -0.416 5.142 -8.791 1.00 88.00 106 GLY A C 1
ATOM 785 O O . GLY A 1 106 ? -0.126 4.808 -9.936 1.00 88.00 106 GLY A O 1
ATOM 786 N N . ALA A 1 107 ? -0.002 6.295 -8.261 1.00 90.88 107 ALA A N 1
ATOM 787 C 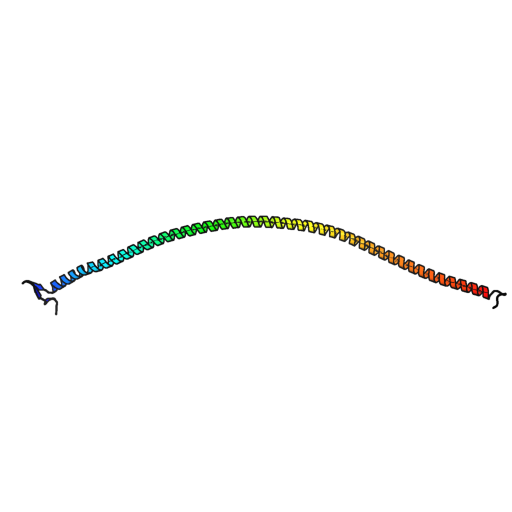CA . ALA A 1 107 ? 0.828 7.257 -8.985 1.00 90.88 107 ALA A CA 1
ATOM 788 C C . ALA A 1 107 ? 2.194 6.664 -9.375 1.00 90.88 107 ALA A C 1
ATOM 790 O O . ALA A 1 107 ? 2.639 6.819 -10.514 1.00 90.88 107 ALA A O 1
ATOM 791 N N . ASN A 1 108 ? 2.830 5.926 -8.462 1.00 83.69 108 ASN A N 1
ATOM 792 C CA . ASN A 1 108 ? 4.091 5.236 -8.731 1.00 83.69 108 ASN A CA 1
ATOM 793 C C . ASN A 1 108 ? 3.930 4.127 -9.780 1.00 83.69 108 ASN A C 1
ATOM 795 O O . ASN A 1 108 ? 4.786 3.990 -10.649 1.00 83.69 108 ASN A O 1
ATOM 799 N N . LEU A 1 109 ? 2.836 3.361 -9.744 1.00 84.00 109 LEU A N 1
ATOM 800 C CA . LEU A 1 109 ? 2.546 2.332 -10.745 1.00 84.00 109 LEU A CA 1
ATOM 801 C C . LEU A 1 109 ? 2.320 2.936 -12.136 1.00 84.00 109 LEU A C 1
ATOM 803 O O . LEU A 1 109 ? 2.846 2.391 -13.102 1.00 84.00 109 LEU A O 1
ATOM 807 N N . VAL A 1 110 ? 1.618 4.069 -12.245 1.00 88.88 110 VAL A N 1
ATOM 808 C CA . VAL A 1 110 ? 1.464 4.795 -13.520 1.00 88.88 110 VAL A CA 1
ATOM 809 C C . VAL A 1 110 ? 2.822 5.267 -14.044 1.00 88.88 110 VAL A C 1
ATOM 811 O O . VAL A 1 110 ? 3.160 4.990 -15.188 1.00 88.88 110 VAL A O 1
ATOM 814 N N . SER A 1 111 ? 3.648 5.875 -13.189 1.00 90.75 111 SER A N 1
ATOM 815 C CA . SER A 1 111 ? 5.002 6.310 -13.562 1.00 90.75 111 SER A CA 1
ATOM 816 C C . SER A 1 111 ? 5.890 5.147 -14.036 1.00 90.75 111 SER A C 1
ATOM 818 O O . SER A 1 111 ? 6.591 5.253 -15.042 1.00 90.75 111 SER A O 1
ATOM 820 N N . ILE A 1 112 ? 5.821 3.991 -13.362 1.00 88.62 112 ILE A N 1
ATOM 821 C CA . ILE A 1 112 ? 6.529 2.771 -13.778 1.00 88.62 112 ILE A CA 1
ATOM 822 C C . ILE A 1 112 ? 6.007 2.266 -15.126 1.00 88.62 112 ILE A C 1
ATOM 824 O O . ILE A 1 112 ? 6.808 1.844 -15.957 1.00 88.62 112 ILE A O 1
ATOM 828 N N . MET A 1 113 ? 4.693 2.292 -15.355 1.00 87.56 113 MET A N 1
ATOM 829 C CA . MET A 1 113 ? 4.106 1.881 -16.633 1.00 87.56 113 MET A CA 1
ATOM 830 C C . MET A 1 113 ? 4.564 2.778 -17.785 1.00 87.56 113 MET A C 1
ATOM 832 O O . MET A 1 113 ? 4.957 2.253 -18.826 1.00 87.56 113 MET A O 1
ATOM 836 N N . ASP A 1 114 ? 4.580 4.096 -17.590 1.00 87.81 114 ASP A N 1
ATOM 837 C CA . ASP A 1 114 ? 5.055 5.050 -18.598 1.00 87.81 114 ASP A CA 1
ATOM 838 C C . ASP A 1 114 ? 6.539 4.813 -18.920 1.00 87.81 114 ASP A C 1
ATOM 840 O O . ASP A 1 114 ? 6.923 4.699 -20.086 1.00 87.81 114 ASP A O 1
ATOM 844 N N . ALA A 1 115 ? 7.370 4.617 -17.891 1.00 85.19 115 ALA A N 1
ATOM 845 C CA . ALA A 1 115 ? 8.779 4.273 -18.069 1.00 85.19 115 ALA A CA 1
ATOM 846 C C . ALA A 1 115 ? 8.964 2.926 -18.796 1.00 85.19 115 ALA A C 1
ATOM 848 O O . ALA A 1 115 ? 9.846 2.783 -19.642 1.00 85.19 115 ALA A O 1
ATOM 849 N N . GLN A 1 116 ? 8.131 1.924 -18.503 1.00 80.25 116 GLN A N 1
ATOM 850 C CA . GLN A 1 116 ? 8.156 0.639 -19.206 1.00 80.25 116 GLN A CA 1
ATOM 851 C C . GLN A 1 116 ? 7.741 0.773 -20.676 1.00 80.25 116 GLN A C 1
ATOM 853 O O . GLN A 1 116 ? 8.313 0.090 -21.526 1.00 80.25 116 GLN A O 1
ATOM 858 N N . GLN A 1 117 ? 6.793 1.654 -20.998 1.00 83.69 117 GLN A N 1
ATOM 859 C CA . GLN A 1 117 ? 6.401 1.933 -22.378 1.00 83.69 117 GLN A CA 1
ATOM 860 C C . GLN A 1 117 ? 7.540 2.593 -23.165 1.00 83.69 117 GLN A C 1
ATOM 862 O O . GLN A 1 117 ? 7.819 2.185 -24.292 1.00 83.69 117 GLN A O 1
ATOM 867 N N . GLU A 1 118 ? 8.239 3.556 -22.564 1.00 83.88 118 GLU A N 1
ATOM 868 C CA . GLU A 1 118 ? 9.417 4.178 -23.174 1.00 83.88 118 GLU A CA 1
ATOM 869 C C . GLU A 1 118 ? 10.549 3.159 -23.389 1.00 83.88 118 GLU A C 1
ATOM 871 O O . GLU A 1 118 ? 11.153 3.111 -24.460 1.00 83.88 118 GLU A O 1
ATOM 876 N N . LEU A 1 119 ? 10.795 2.271 -22.419 1.00 85.19 119 LEU A N 1
ATOM 877 C CA . LEU A 1 119 ? 11.789 1.201 -22.556 1.00 85.19 119 LEU A CA 1
ATOM 878 C C . LEU A 1 119 ? 11.448 0.208 -23.675 1.00 85.19 119 LEU A C 1
ATOM 880 O O . LEU A 1 119 ? 12.360 -0.289 -24.340 1.00 85.19 119 LEU A O 1
ATOM 884 N N . LEU A 1 120 ? 10.164 -0.084 -23.902 1.00 84.88 120 LEU A N 1
ATOM 885 C CA . LEU A 1 120 ? 9.727 -0.912 -25.029 1.00 84.88 120 LEU A CA 1
ATOM 886 C C . LEU A 1 120 ? 10.023 -0.236 -26.373 1.00 84.88 120 LEU A C 1
ATOM 888 O O . LEU A 1 120 ? 10.549 -0.897 -27.267 1.00 84.88 120 LEU A O 1
ATOM 892 N N . ASP A 1 121 ? 9.765 1.067 -26.501 1.00 88.94 121 ASP A N 1
ATOM 893 C CA . ASP A 1 121 ? 10.112 1.821 -27.713 1.00 88.94 121 ASP A CA 1
ATOM 894 C C . ASP A 1 121 ? 11.631 1.858 -27.939 1.00 88.94 121 ASP A C 1
ATOM 896 O O . ASP A 1 121 ? 12.117 1.567 -29.034 1.00 88.94 121 ASP A O 1
ATOM 900 N N . ILE A 1 122 ? 12.415 2.118 -26.887 1.00 83.62 122 ILE A N 1
ATOM 901 C CA . ILE A 1 122 ? 13.882 2.089 -26.959 1.00 83.62 122 ILE A CA 1
ATOM 902 C C . ILE A 1 122 ? 14.373 0.710 -27.401 1.00 83.62 122 ILE A C 1
ATOM 904 O O . ILE A 1 122 ? 15.241 0.628 -28.270 1.00 83.62 122 ILE A O 1
ATOM 908 N N . ARG A 1 123 ? 13.815 -0.373 -26.852 1.00 85.88 123 ARG A N 1
ATOM 909 C CA . ARG A 1 123 ? 14.151 -1.744 -27.256 1.00 85.88 123 ARG A CA 1
ATOM 910 C C . ARG A 1 123 ? 13.893 -1.960 -28.746 1.00 85.88 123 ARG A C 1
ATOM 912 O O . ARG A 1 123 ? 14.754 -2.505 -29.433 1.00 85.88 123 ARG A O 1
ATOM 919 N N . ASP A 1 124 ? 12.744 -1.525 -29.252 1.00 88.50 124 ASP A N 1
ATOM 920 C CA . ASP A 1 124 ? 12.385 -1.698 -30.661 1.00 88.50 124 ASP A CA 1
ATOM 921 C C . ASP A 1 124 ? 13.307 -0.870 -31.579 1.00 88.50 124 ASP A C 1
ATOM 923 O O . ASP A 1 124 ? 13.761 -1.354 -32.622 1.00 88.50 124 ASP A O 1
ATOM 927 N N . ARG A 1 125 ? 13.685 0.344 -31.158 1.00 88.56 125 ARG A N 1
ATOM 928 C CA . ARG A 1 125 ? 14.674 1.183 -31.858 1.00 88.56 125 ARG A CA 1
ATOM 929 C C . ARG A 1 125 ? 16.073 0.568 -31.832 1.00 88.56 125 ARG A C 1
ATOM 931 O O . ARG A 1 125 ? 16.749 0.592 -32.858 1.00 88.56 125 ARG A O 1
ATOM 938 N N . ILE A 1 126 ? 16.501 -0.013 -30.711 1.00 88.75 126 ILE A N 1
ATOM 939 C CA . ILE A 1 126 ? 17.780 -0.730 -30.602 1.00 88.75 126 ILE A CA 1
ATOM 940 C C . ILE A 1 126 ? 17.789 -1.934 -31.540 1.00 88.75 126 ILE A C 1
ATOM 942 O O . ILE A 1 126 ? 18.734 -2.069 -32.307 1.00 88.75 126 ILE A O 1
ATOM 946 N N . ALA A 1 127 ? 16.728 -2.743 -31.575 1.00 84.12 127 ALA A N 1
ATOM 947 C CA . ALA A 1 127 ? 16.643 -3.886 -32.485 1.00 84.12 127 ALA A CA 1
ATOM 948 C C . ALA A 1 127 ? 16.769 -3.464 -33.963 1.00 84.12 127 ALA A C 1
ATOM 950 O O . ALA A 1 127 ? 17.441 -4.124 -34.761 1.00 84.12 127 ALA A O 1
ATOM 951 N N . LEU A 1 128 ? 16.167 -2.329 -34.340 1.00 90.19 128 LEU A N 1
ATOM 952 C CA . LEU A 1 128 ? 16.316 -1.758 -35.681 1.00 90.19 128 LEU A CA 1
ATOM 953 C C . LEU A 1 128 ? 17.755 -1.287 -35.958 1.00 90.19 128 LEU A C 1
ATOM 955 O O . LEU A 1 128 ? 18.286 -1.516 -37.052 1.00 90.19 128 LEU A O 1
ATOM 959 N N . VAL A 1 129 ? 18.385 -0.627 -34.985 1.00 92.75 129 VAL A N 1
ATOM 960 C CA . VAL A 1 129 ? 19.772 -0.152 -35.086 1.00 92.75 129 VAL A CA 1
ATOM 961 C C . VAL A 1 129 ? 20.745 -1.323 -35.163 1.00 92.75 129 VAL A C 1
ATOM 963 O O . VAL A 1 129 ? 21.606 -1.308 -36.034 1.00 92.75 129 VAL A O 1
ATOM 966 N N . GLU A 1 130 ? 20.591 -2.359 -34.341 1.00 85.00 130 GLU A N 1
ATOM 967 C CA . GLU A 1 130 ? 21.415 -3.573 -34.371 1.00 85.00 130 GLU A CA 1
ATOM 968 C C . GLU A 1 130 ? 21.339 -4.262 -35.732 1.00 85.00 130 GLU A C 1
ATOM 970 O O . GLU A 1 130 ? 22.371 -4.594 -36.317 1.00 85.00 130 GLU A O 1
ATOM 975 N N . LYS A 1 131 ? 20.134 -4.392 -36.300 1.00 90.69 131 LYS A N 1
ATOM 976 C CA . LYS A 1 131 ? 19.958 -4.927 -37.654 1.00 90.69 131 LYS A CA 1
ATOM 977 C C . LYS A 1 131 ? 20.689 -4.080 -38.697 1.00 90.69 131 LYS A C 1
ATOM 979 O O . LYS A 1 131 ? 21.435 -4.614 -39.514 1.00 90.69 131 LYS A O 1
ATOM 984 N N . THR A 1 132 ? 20.498 -2.762 -38.665 1.00 91.75 132 THR A N 1
ATOM 985 C CA . THR A 1 132 ? 21.126 -1.838 -39.627 1.00 91.75 132 THR A CA 1
ATOM 986 C C . THR A 1 132 ? 22.649 -1.823 -39.480 1.00 91.75 132 THR A C 1
ATOM 988 O O . THR A 1 132 ? 23.375 -1.776 -40.475 1.00 91.75 132 THR A O 1
ATOM 991 N N . SER A 1 133 ? 23.142 -1.893 -38.245 1.00 91.00 133 SER A N 1
ATOM 992 C CA . SER A 1 133 ? 24.560 -1.990 -37.916 1.00 91.00 133 SER A CA 1
ATOM 993 C C . SER A 1 133 ? 25.149 -3.290 -38.452 1.00 91.00 133 SER A C 1
ATOM 995 O O . SER A 1 133 ? 26.170 -3.242 -39.127 1.00 91.00 133 SER A O 1
ATOM 997 N N . SER A 1 134 ? 24.469 -4.425 -38.260 1.00 90.19 134 SER A N 1
ATOM 998 C CA . SER A 1 134 ? 24.882 -5.722 -38.808 1.00 90.19 134 SER A CA 1
ATOM 999 C C . SER A 1 134 ? 24.924 -5.713 -40.341 1.00 90.19 134 SER A C 1
ATOM 1001 O O . SER A 1 134 ? 25.916 -6.119 -40.943 1.00 90.19 134 SER A O 1
ATOM 1003 N N . GLU A 1 135 ? 23.902 -5.163 -41.005 1.00 92.75 135 GLU A N 1
ATOM 1004 C CA . GLU A 1 135 ? 23.908 -5.001 -42.467 1.00 92.75 135 GLU A CA 1
ATOM 1005 C C . GLU A 1 135 ? 25.047 -4.086 -42.948 1.00 92.75 135 GLU A C 1
ATOM 1007 O O . GLU A 1 135 ? 25.646 -4.319 -44.003 1.00 92.75 135 GLU A O 1
ATOM 1012 N N . THR A 1 136 ? 25.358 -3.039 -42.183 1.00 91.38 136 THR A N 1
ATOM 1013 C CA . THR A 1 136 ? 26.452 -2.110 -42.485 1.00 91.38 136 THR A CA 1
ATOM 1014 C C . THR A 1 136 ? 27.806 -2.782 -42.310 1.00 91.38 136 THR A C 1
ATOM 1016 O O . THR A 1 136 ? 28.645 -2.668 -43.200 1.00 91.38 136 THR A O 1
ATOM 1019 N N . GLU A 1 137 ? 28.007 -3.521 -41.222 1.00 90.88 137 GLU A N 1
ATOM 1020 C CA . GLU A 1 137 ? 29.217 -4.299 -40.956 1.00 90.88 137 GLU A CA 1
ATOM 1021 C C . GLU A 1 137 ? 29.485 -5.297 -42.086 1.00 90.88 137 GLU A C 1
ATOM 1023 O O . GLU A 1 137 ? 30.578 -5.305 -42.651 1.00 90.88 137 GLU A O 1
ATOM 1028 N N . LEU A 1 138 ? 28.462 -6.042 -42.520 1.00 92.94 138 LEU A N 1
ATOM 1029 C CA . LEU A 1 138 ? 28.565 -6.962 -43.656 1.00 92.94 138 LEU A CA 1
ATOM 1030 C C . LEU A 1 138 ? 28.965 -6.244 -44.954 1.00 92.94 138 LEU A C 1
ATOM 1032 O O . LEU A 1 138 ? 29.841 -6.711 -45.684 1.00 92.94 138 LEU A O 1
ATOM 1036 N N . ARG A 1 139 ? 28.359 -5.087 -45.253 1.00 93.19 139 ARG A N 1
ATOM 1037 C CA . ARG A 1 139 ? 28.710 -4.288 -46.443 1.00 93.19 139 ARG A CA 1
ATOM 1038 C C . ARG A 1 139 ? 30.125 -3.725 -46.370 1.00 93.19 139 ARG A C 1
ATOM 1040 O O . ARG A 1 139 ? 30.812 -3.699 -47.390 1.00 93.19 139 ARG A O 1
ATOM 1047 N N . VAL A 1 140 ? 30.547 -3.241 -45.204 1.00 94.06 140 VAL A N 1
ATOM 1048 C CA . VAL A 1 140 ? 31.891 -2.693 -44.989 1.00 94.06 140 VAL A CA 1
ATOM 1049 C C . VAL A 1 140 ? 32.930 -3.799 -45.112 1.00 94.06 140 VAL A C 1
ATOM 1051 O O . VAL A 1 140 ? 33.893 -3.610 -45.848 1.00 94.06 140 VAL A O 1
ATOM 1054 N N . SER A 1 141 ? 32.705 -4.961 -44.495 1.00 91.56 141 SER A N 1
ATOM 1055 C CA . SER A 1 141 ? 33.591 -6.121 -44.629 1.00 91.56 141 SER A CA 1
ATOM 1056 C C . SER A 1 141 ? 33.703 -6.571 -46.084 1.00 91.56 141 SER A C 1
ATOM 1058 O O . SER A 1 141 ? 34.807 -6.709 -46.595 1.00 91.56 141 SER A O 1
ATOM 1060 N N . GLY A 1 142 ? 32.582 -6.697 -46.804 1.00 94.75 142 GLY A N 1
ATOM 1061 C CA . GLY A 1 142 ? 32.613 -7.068 -48.222 1.00 94.75 142 GLY A CA 1
ATOM 1062 C C . GLY A 1 142 ? 33.338 -6.040 -49.102 1.00 94.75 142 GLY A C 1
ATOM 1063 O O . GLY A 1 142 ? 34.065 -6.407 -50.026 1.00 94.75 142 GLY A O 1
ATOM 1064 N N . LYS A 1 143 ? 33.194 -4.739 -48.804 1.00 93.62 143 LYS A N 1
ATOM 1065 C CA . LYS A 1 143 ? 33.988 -3.694 -49.467 1.00 93.62 143 LYS A CA 1
ATOM 1066 C C . LYS A 1 143 ? 35.470 -3.816 -49.125 1.00 93.62 143 LYS A C 1
ATOM 1068 O O . LYS A 1 143 ? 36.284 -3.704 -50.036 1.00 93.62 143 LYS A O 1
ATOM 1073 N N . LEU A 1 144 ? 35.820 -4.058 -47.865 1.00 95.25 144 LEU A N 1
ATOM 1074 C CA . LEU A 1 144 ? 37.203 -4.235 -47.430 1.00 95.25 144 LEU A CA 1
ATOM 1075 C C . LEU A 1 144 ? 37.860 -5.421 -48.148 1.00 95.25 144 LEU A C 1
ATOM 1077 O O . LEU A 1 144 ? 38.947 -5.264 -48.694 1.00 95.25 144 LEU A O 1
ATOM 1081 N N . ASP A 1 145 ? 37.163 -6.552 -48.257 1.00 95.38 145 ASP A N 1
ATOM 1082 C CA . ASP A 1 145 ? 37.631 -7.715 -49.016 1.00 95.38 145 ASP A CA 1
ATOM 1083 C C . ASP A 1 145 ? 37.843 -7.371 -50.492 1.00 95.38 145 ASP A C 1
ATOM 1085 O O . ASP A 1 145 ? 38.886 -7.684 -51.066 1.00 95.38 145 ASP A O 1
ATOM 1089 N N . SER A 1 146 ? 36.901 -6.653 -51.113 1.00 94.88 146 SER A N 1
ATOM 1090 C CA . SER A 1 146 ? 37.065 -6.209 -52.501 1.00 94.88 146 SER A CA 1
ATOM 1091 C C . SER A 1 146 ? 38.275 -5.282 -52.677 1.00 94.88 146 SER A C 1
ATOM 1093 O O . SER A 1 146 ? 39.021 -5.440 -53.642 1.00 94.88 146 SER A O 1
ATOM 1095 N N . LEU A 1 147 ? 38.530 -4.372 -51.729 1.00 96.00 147 LEU A N 1
ATOM 1096 C CA . LEU A 1 147 ? 39.702 -3.495 -51.748 1.00 96.00 147 LEU A CA 1
ATOM 1097 C C . LEU A 1 147 ? 41.004 -4.285 -51.575 1.00 96.00 147 LEU A C 1
ATOM 1099 O O . LEU A 1 147 ? 41.950 -4.023 -52.312 1.00 96.00 147 LEU A O 1
ATOM 1103 N N . ASN A 1 148 ? 41.034 -5.290 -50.696 1.00 95.19 148 ASN A N 1
ATOM 1104 C CA . ASN A 1 148 ? 42.185 -6.185 -50.541 1.00 95.19 148 ASN A CA 1
ATOM 1105 C C . ASN A 1 148 ? 42.474 -6.953 -51.840 1.00 95.19 148 ASN A C 1
ATOM 1107 O O . ASN A 1 148 ? 43.612 -7.002 -52.295 1.00 95.19 148 ASN A O 1
ATOM 1111 N N . THR A 1 149 ? 41.443 -7.491 -52.503 1.00 96.38 149 THR A N 1
ATOM 1112 C CA . THR A 1 149 ? 41.642 -8.171 -53.795 1.00 96.38 149 THR A CA 1
ATOM 1113 C C . THR A 1 149 ? 42.113 -7.222 -54.897 1.00 96.38 149 THR A C 1
ATOM 1115 O O . THR A 1 149 ? 42.872 -7.634 -55.774 1.00 96.38 149 THR A O 1
ATOM 1118 N N . LEU A 1 150 ? 41.679 -5.957 -54.883 1.00 96.31 150 LEU A N 1
ATOM 1119 C CA . LEU A 1 150 ? 42.170 -4.945 -55.815 1.00 96.31 150 LEU A CA 1
ATOM 1120 C C . LEU A 1 150 ? 43.640 -4.616 -55.544 1.00 96.31 150 LEU A C 1
ATOM 1122 O O . LEU A 1 150 ? 44.411 -4.591 -56.499 1.00 96.31 150 LEU A O 1
ATOM 1126 N N . ASP A 1 151 ? 44.034 -4.433 -54.282 1.00 96.75 151 ASP A N 1
ATOM 1127 C CA . ASP A 1 151 ? 45.429 -4.214 -53.871 1.00 96.75 151 ASP A CA 1
ATOM 1128 C C . ASP A 1 151 ? 46.344 -5.360 -54.337 1.00 96.75 151 ASP A C 1
ATOM 1130 O O . ASP A 1 151 ? 47.371 -5.123 -54.973 1.00 96.75 151 ASP A O 1
ATOM 1134 N N . ASP A 1 152 ? 45.922 -6.614 -54.156 1.00 96.94 152 ASP A N 1
ATOM 1135 C CA . ASP A 1 152 ? 46.662 -7.783 -54.647 1.00 96.94 152 ASP A CA 1
ATOM 1136 C C . ASP A 1 152 ? 46.806 -7.798 -56.176 1.00 96.94 152 ASP A C 1
ATOM 1138 O O . ASP A 1 152 ? 47.858 -8.165 -56.709 1.00 96.94 152 ASP A O 1
ATOM 1142 N N . ARG A 1 153 ? 45.754 -7.410 -56.909 1.00 96.25 153 ARG A N 1
ATOM 1143 C CA . ARG A 1 153 ? 45.804 -7.304 -58.376 1.00 96.25 153 ARG A CA 1
ATOM 1144 C C . ARG A 1 153 ? 46.715 -6.166 -58.822 1.00 96.25 153 ARG A C 1
ATOM 1146 O O . ARG A 1 153 ? 47.450 -6.362 -59.784 1.00 96.25 153 ARG A O 1
ATOM 1153 N N . PHE A 1 154 ? 46.707 -5.029 -58.127 1.00 96.19 154 PHE A N 1
ATOM 1154 C CA . PHE A 1 154 ? 47.620 -3.918 -58.397 1.00 96.19 154 PHE A CA 1
ATOM 1155 C C . PHE A 1 154 ? 49.077 -4.311 -58.150 1.00 96.19 154 PHE A C 1
ATOM 1157 O O . PHE A 1 154 ? 49.902 -4.072 -59.021 1.00 96.19 154 PHE A O 1
ATOM 1164 N N . LYS A 1 155 ? 49.385 -5.015 -57.055 1.00 96.56 155 LYS A N 1
ATOM 1165 C CA . LYS A 1 155 ? 50.735 -5.546 -56.788 1.00 96.56 155 LYS A CA 1
ATOM 1166 C C . LYS A 1 155 ? 51.218 -6.529 -57.854 1.00 96.56 155 LYS A C 1
ATOM 1168 O O . LYS A 1 155 ? 52.399 -6.557 -58.185 1.00 96.56 155 LYS A O 1
ATOM 1173 N N . ARG A 1 156 ? 50.325 -7.375 -58.382 1.00 96.00 156 ARG A N 1
ATOM 1174 C CA . ARG A 1 156 ? 50.655 -8.263 -59.512 1.00 96.00 156 ARG A CA 1
ATOM 1175 C C . ARG A 1 156 ? 50.898 -7.469 -60.787 1.00 96.00 156 ARG A C 1
ATOM 1177 O O . ARG A 1 156 ? 51.873 -7.736 -61.465 1.00 96.00 156 ARG A O 1
ATOM 1184 N N . PHE A 1 157 ? 50.045 -6.490 -61.071 1.00 95.75 157 PHE A N 1
ATOM 1185 C CA . PHE A 1 157 ? 50.203 -5.621 -62.230 1.00 95.75 157 PHE A CA 1
ATOM 1186 C C . PHE A 1 157 ? 51.515 -4.828 -62.184 1.00 95.75 157 PHE A C 1
ATOM 1188 O O . PHE A 1 157 ? 52.193 -4.739 -63.197 1.00 95.75 157 PHE A O 1
ATOM 1195 N N . GLU A 1 158 ? 51.895 -4.294 -61.022 1.00 95.94 158 GLU A N 1
ATOM 1196 C CA . GLU A 1 158 ? 53.185 -3.627 -60.813 1.00 95.94 158 GLU A CA 1
ATOM 1197 C C . GLU A 1 158 ? 54.352 -4.572 -61.130 1.00 95.94 158 GLU A C 1
ATOM 1199 O O . GLU A 1 158 ? 55.216 -4.221 -61.925 1.00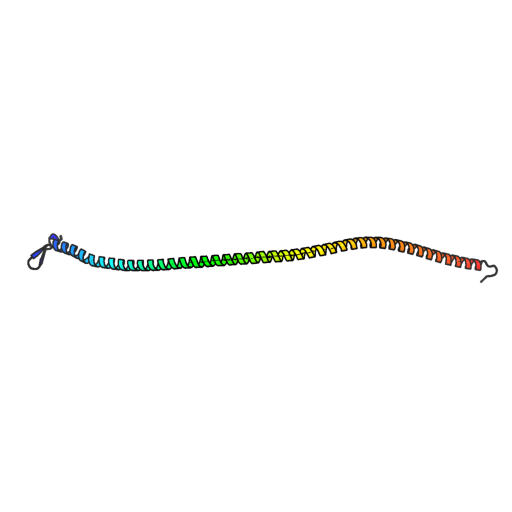 95.94 158 GLU A O 1
ATOM 1204 N N . ARG A 1 159 ? 54.307 -5.816 -60.634 1.00 95.44 159 ARG A N 1
ATOM 1205 C CA . ARG A 1 159 ? 55.311 -6.838 -60.966 1.00 95.44 159 ARG A CA 1
ATOM 1206 C C . ARG A 1 159 ? 55.349 -7.176 -62.454 1.00 95.44 159 ARG A C 1
ATOM 1208 O O . ARG A 1 159 ? 56.428 -7.247 -63.022 1.00 95.44 159 ARG A O 1
ATOM 1215 N N . ASP A 1 160 ? 54.194 -7.375 -63.083 1.00 95.19 160 ASP A N 1
ATOM 1216 C CA . ASP A 1 160 ? 54.120 -7.680 -64.513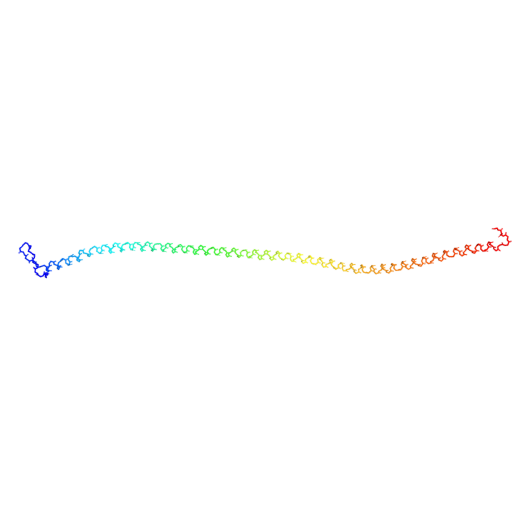 1.00 95.19 160 ASP A CA 1
ATOM 1217 C C . ASP A 1 160 ? 54.682 -6.510 -65.347 1.00 95.19 160 ASP A C 1
ATOM 1219 O O . ASP A 1 160 ? 55.352 -6.730 -66.354 1.00 95.19 160 ASP A O 1
ATOM 1223 N N . MET A 1 161 ? 54.442 -5.261 -64.928 1.00 94.75 161 MET A N 1
ATOM 1224 C CA . MET A 1 161 ? 55.016 -4.065 -65.554 1.00 94.75 161 MET A CA 1
ATOM 1225 C C . MET A 1 161 ? 56.538 -3.997 -65.382 1.00 94.75 161 MET A C 1
ATOM 1227 O O . MET A 1 161 ? 57.232 -3.705 -66.357 1.00 94.75 161 MET A O 1
ATOM 1231 N N . ASP A 1 162 ? 57.055 -4.300 -64.190 1.00 94.81 162 ASP A N 1
ATOM 1232 C CA . ASP A 1 162 ? 58.495 -4.380 -63.925 1.00 94.81 162 ASP A CA 1
ATOM 1233 C C . ASP A 1 162 ? 59.156 -5.491 -64.763 1.00 94.81 162 ASP A C 1
ATOM 1235 O O . ASP A 1 162 ? 60.171 -5.254 -65.422 1.00 94.81 162 ASP A O 1
ATOM 1239 N N . ASP A 1 163 ? 58.542 -6.677 -64.829 1.00 93.94 163 ASP A N 1
ATOM 1240 C CA . ASP A 1 163 ? 59.014 -7.819 -65.621 1.00 93.94 163 ASP A CA 1
ATOM 1241 C C . ASP A 1 163 ? 59.016 -7.500 -67.129 1.00 93.94 163 ASP A C 1
ATOM 1243 O O . ASP A 1 163 ? 59.966 -7.838 -67.842 1.00 93.94 163 ASP A O 1
ATOM 1247 N N . LEU A 1 164 ? 57.982 -6.814 -67.634 1.00 92.00 164 LEU A N 1
ATOM 1248 C CA . LEU A 1 164 ? 57.929 -6.341 -69.023 1.00 92.00 164 LEU A CA 1
ATOM 1249 C C . LEU A 1 164 ? 59.024 -5.317 -69.312 1.00 92.00 164 LEU A C 1
ATOM 1251 O O . LEU A 1 164 ? 59.641 -5.376 -70.377 1.00 92.00 164 LEU A O 1
ATOM 1255 N N . TRP A 1 165 ? 59.283 -4.397 -68.383 1.00 91.38 165 TRP A N 1
ATOM 1256 C CA . TRP A 1 165 ? 60.360 -3.425 -68.527 1.00 91.38 165 TRP A CA 1
ATOM 1257 C C . TRP A 1 165 ? 61.723 -4.122 -68.596 1.00 91.38 165 TRP A C 1
ATOM 1259 O O . TRP A 1 165 ? 62.508 -3.839 -69.500 1.00 91.38 165 TRP A O 1
ATOM 1269 N N . MET A 1 166 ? 61.972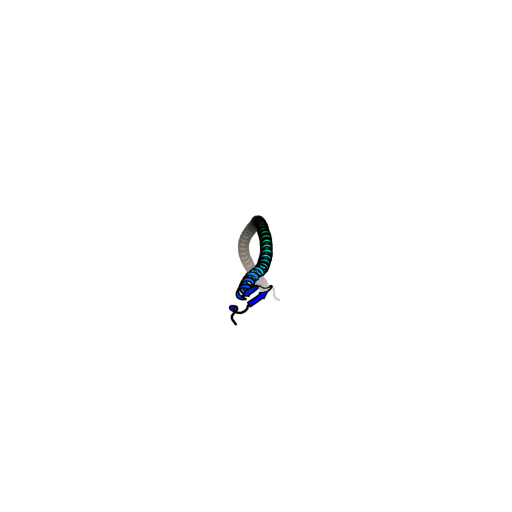 -5.097 -67.716 1.00 89.56 166 MET A N 1
ATOM 1270 C CA . MET A 1 166 ? 63.185 -5.922 -67.737 1.00 89.56 166 MET A CA 1
ATOM 1271 C C . MET A 1 166 ? 63.317 -6.744 -69.027 1.00 89.56 166 MET A C 1
ATOM 1273 O O . MET A 1 166 ? 64.411 -6.856 -69.576 1.00 89.56 166 MET A O 1
ATOM 1277 N N . ALA A 1 167 ? 62.224 -7.310 -69.545 1.00 87.31 167 ALA A N 1
ATOM 1278 C CA . ALA A 1 167 ? 62.234 -8.089 -70.785 1.00 87.31 167 ALA A CA 1
ATOM 1279 C C . ALA A 1 167 ? 62.479 -7.219 -72.030 1.00 87.31 167 ALA A C 1
ATOM 1281 O O . ALA A 1 167 ? 63.196 -7.631 -72.945 1.00 87.31 167 ALA A O 1
ATOM 1282 N N . ILE A 1 168 ? 61.902 -6.015 -72.076 1.00 86.62 168 ILE A N 1
ATOM 1283 C CA . ILE A 1 168 ? 62.166 -5.034 -73.137 1.00 86.62 168 ILE A CA 1
ATOM 1284 C C . ILE A 1 168 ? 63.633 -4.599 -73.098 1.00 86.62 168 ILE A C 1
ATOM 1286 O O . ILE A 1 168 ? 64.276 -4.550 -74.145 1.00 86.62 168 ILE A O 1
ATOM 1290 N N . ASP A 1 169 ? 64.180 -4.347 -71.908 1.00 85.12 169 ASP A N 1
ATOM 1291 C CA . ASP A 1 169 ? 65.593 -3.996 -71.745 1.00 85.12 169 ASP A CA 1
ATOM 1292 C C . ASP A 1 169 ? 66.516 -5.143 -72.194 1.00 85.12 169 ASP A C 1
ATOM 1294 O O . ASP A 1 169 ? 67.419 -4.941 -73.002 1.00 85.12 169 ASP A O 1
ATOM 1298 N N . ALA A 1 170 ? 66.207 -6.384 -71.803 1.00 78.38 170 ALA A N 1
ATOM 1299 C CA . ALA A 1 170 ? 66.969 -7.575 -72.186 1.00 78.38 170 ALA A CA 1
ATOM 1300 C C . ALA A 1 170 ? 66.885 -7.938 -73.684 1.00 78.38 170 ALA A C 1
ATOM 1302 O O . ALA A 1 170 ? 67.763 -8.623 -74.207 1.00 78.38 170 ALA A O 1
ATOM 1303 N N . THR A 1 171 ? 65.828 -7.521 -74.388 1.00 74.12 171 THR A N 1
ATOM 1304 C CA . THR A 1 171 ? 65.649 -7.777 -75.833 1.00 74.12 171 THR A CA 1
ATOM 1305 C C . THR A 1 171 ? 66.147 -6.631 -76.713 1.00 74.12 171 THR A C 1
ATOM 1307 O O . THR A 1 171 ? 66.099 -6.730 -77.942 1.00 74.12 171 THR A O 1
ATOM 1310 N N . ASN A 1 172 ? 66.676 -5.564 -76.111 1.00 72.94 172 ASN A N 1
ATOM 1311 C CA . ASN A 1 172 ? 67.276 -4.452 -76.824 1.00 72.94 172 ASN A CA 1
ATOM 1312 C C . ASN A 1 172 ? 68.634 -4.869 -77.438 1.00 72.94 172 ASN A C 1
ATOM 1314 O O . ASN A 1 172 ? 69.581 -5.146 -76.700 1.00 72.94 172 ASN A O 1
ATOM 1318 N N . PRO A 1 173 ? 68.801 -4.864 -78.777 1.00 57.88 173 PRO A N 1
ATOM 1319 C CA . PRO A 1 173 ? 70.015 -5.351 -79.448 1.00 57.88 173 PRO A CA 1
ATOM 1320 C C . PRO A 1 173 ? 71.284 -4.499 -79.222 1.00 57.88 173 PRO A C 1
ATOM 1322 O O . PRO A 1 173 ? 72.307 -4.749 -79.857 1.00 57.88 173 PRO A O 1
ATOM 1325 N N . LEU A 1 174 ? 71.244 -3.500 -78.334 1.00 60.03 174 LEU A N 1
ATOM 1326 C CA . LEU A 1 174 ? 72.378 -2.647 -77.958 1.00 60.03 174 LEU A CA 1
ATOM 1327 C C . LEU A 1 174 ? 72.673 -2.641 -76.443 1.00 60.03 174 LEU A C 1
ATOM 1329 O O . LEU A 1 174 ? 73.578 -1.926 -76.015 1.00 60.03 174 LEU A O 1
ATOM 1333 N N . GLY A 1 175 ? 71.943 -3.420 -75.635 1.00 56.84 175 GLY A N 1
ATOM 1334 C CA . GLY A 1 175 ? 72.038 -3.422 -74.171 1.00 56.84 175 GLY A CA 1
ATOM 1335 C C . GLY A 1 175 ? 72.484 -4.770 -73.616 1.00 56.84 175 GLY A C 1
ATOM 1336 O O . GLY A 1 175 ? 71.663 -5.570 -73.191 1.00 56.84 175 GLY A O 1
ATOM 1337 N N . GLY A 1 176 ? 73.791 -5.026 -73.635 1.00 58.91 176 GLY A N 1
ATOM 1338 C CA . GLY A 1 176 ? 74.412 -6.111 -72.879 1.00 58.91 176 GLY A CA 1
ATOM 1339 C C . GLY A 1 176 ? 75.320 -5.542 -71.793 1.00 58.91 176 GLY A C 1
ATOM 1340 O O . GLY A 1 176 ? 76.302 -4.875 -72.121 1.00 58.91 176 GLY A O 1
ATOM 1341 N N . ASN A 1 177 ? 74.965 -5.802 -70.534 1.00 48.25 177 ASN A N 1
ATOM 1342 C CA . ASN A 1 177 ? 75.836 -6.157 -69.405 1.00 48.25 177 ASN A CA 1
ATOM 1343 C C . ASN A 1 177 ? 74.964 -6.651 -68.250 1.00 48.25 177 ASN A C 1
ATOM 1345 O O . ASN A 1 177 ? 74.090 -5.870 -67.819 1.00 48.25 177 ASN A O 1
#

pLDDT: mean 79.42, std 13.22, range [48.25, 96.94]